Protein AF-A0A4V5TSU8-F1 (afdb_monomer_lite)

Secondary structure (DSSP, 8-state):
-GGG-TT--HHHHHHHHHHHHHHTTSTT------TT-HHHHHHHHHHHSGGGTT--HHHHHHHHHHHTTSSS-----PPP---

Sequence (83 aa):
FFKENVGKTYEDAIAFWYEENERKKDPTYKTTISSQFEYNRFTRDFFKDPNNKGKSKADAIAAWNEIKAKPGSNAYVPQKVEN

Foldseek 3Di:
DCVVPPPDDPVNVVVVVVVVVVVCPDPPDDDDDDPVPLLVQQLVVCCVAPVCVPPDPVVSVVLLVVLVVDPDRSHHDDDDDDD

Structure (mmCIF, N/CA/C/O backbone):
data_AF-A0A4V5TSU8-F1
#
_entry.id   AF-A0A4V5TSU8-F1
#
loop_
_atom_site.group_PDB
_atom_site.id
_atom_site.type_symbol
_atom_site.label_atom_id
_atom_site.label_alt_id
_atom_site.label_comp_id
_atom_site.label_asym_id
_atom_site.label_entity_id
_atom_site.label_seq_id
_atom_site.pdbx_PDB_ins_code
_atom_site.Cartn_x
_atom_site.Cartn_y
_atom_site.Cartn_z
_atom_site.occupancy
_atom_site.B_iso_or_equiv
_atom_site.auth_seq_id
_atom_site.auth_comp_id
_atom_site.auth_asym_id
_atom_site.auth_atom_id
_atom_site.pdbx_PDB_model_num
ATOM 1 N N . PHE A 1 1 ? 9.292 -8.815 -16.062 1.00 91.31 1 PHE A N 1
ATOM 2 C CA . PHE A 1 1 ? 9.468 -8.606 -17.508 1.00 91.31 1 PHE A CA 1
ATOM 3 C C . PHE A 1 1 ? 10.203 -9.791 -18.128 1.00 91.31 1 PHE A C 1
ATOM 5 O O . PHE A 1 1 ? 9.519 -10.716 -18.531 1.00 91.31 1 PHE A O 1
ATOM 12 N N . PHE A 1 2 ? 11.538 -9.877 -18.079 1.00 96.31 2 PHE A N 1
ATOM 13 C CA . PHE A 1 2 ? 12.303 -10.907 -18.812 1.00 96.31 2 PHE A CA 1
ATOM 14 C C . PHE A 1 2 ? 11.945 -12.374 -18.531 1.00 96.31 2 PHE A C 1
ATOM 16 O O . PHE A 1 2 ? 11.918 -13.162 -19.468 1.00 96.31 2 PHE A O 1
ATOM 23 N N . LYS A 1 3 ? 11.601 -12.738 -17.286 1.00 95.31 3 LYS A N 1
ATOM 24 C CA . LYS A 1 3 ? 11.146 -14.104 -16.953 1.00 95.31 3 LYS A CA 1
ATOM 25 C C . LYS A 1 3 ? 9.970 -14.572 -17.827 1.00 95.31 3 LYS A C 1
ATOM 27 O O . LYS A 1 3 ? 9.918 -15.731 -18.205 1.00 95.31 3 LYS A O 1
ATOM 32 N N . GLU A 1 4 ? 9.066 -13.653 -18.155 1.00 96.06 4 GLU A N 1
ATOM 33 C CA . GLU A 1 4 ? 7.846 -13.916 -18.931 1.00 96.06 4 GLU A CA 1
ATOM 34 C C . GLU A 1 4 ? 7.986 -13.472 -20.402 1.00 96.06 4 GLU A C 1
ATOM 36 O O . GLU A 1 4 ? 7.038 -13.561 -21.169 1.00 96.06 4 GLU A O 1
ATOM 41 N N . ASN A 1 5 ? 9.146 -12.927 -20.793 1.00 96.06 5 ASN A N 1
ATOM 42 C CA . ASN A 1 5 ? 9.363 -12.257 -22.078 1.00 96.06 5 ASN A CA 1
ATOM 43 C C . ASN A 1 5 ? 10.726 -12.657 -22.676 1.00 96.06 5 ASN A C 1
ATOM 45 O O . ASN A 1 5 ? 11.626 -11.827 -22.829 1.00 96.06 5 ASN A O 1
ATOM 49 N N . VAL A 1 6 ? 10.901 -13.949 -22.966 1.00 96.38 6 VAL A N 1
ATOM 50 C CA . VAL A 1 6 ? 12.142 -14.482 -23.554 1.00 96.38 6 VAL A CA 1
ATOM 51 C C . VAL A 1 6 ? 12.376 -13.863 -24.938 1.00 96.38 6 VAL A C 1
ATOM 53 O O . VAL A 1 6 ? 11.458 -13.788 -25.749 1.00 96.38 6 VAL A O 1
ATOM 56 N N . GLY A 1 7 ? 13.606 -13.419 -25.206 1.00 96.31 7 GLY A N 1
ATOM 57 C CA . GLY A 1 7 ? 13.990 -12.800 -26.482 1.00 96.31 7 GLY A CA 1
ATOM 58 C C . GLY A 1 7 ? 13.747 -11.289 -26.578 1.00 96.31 7 GLY A C 1
ATOM 59 O O . GLY A 1 7 ? 14.111 -10.694 -27.587 1.00 96.31 7 GLY A O 1
ATOM 60 N N . LYS A 1 8 ? 13.175 -10.654 -25.545 1.00 97.62 8 LYS A N 1
ATOM 61 C CA . LYS A 1 8 ? 13.063 -9.189 -25.460 1.00 97.62 8 LYS A CA 1
ATOM 62 C C . LYS A 1 8 ? 14.395 -8.525 -25.112 1.00 97.62 8 LYS A C 1
ATOM 64 O O . LYS A 1 8 ? 15.196 -9.101 -24.374 1.00 97.62 8 LYS A O 1
ATOM 69 N N . THR A 1 9 ? 14.610 -7.310 -25.619 1.00 98.06 9 THR A N 1
ATOM 70 C CA . THR A 1 9 ? 15.846 -6.546 -25.391 1.00 98.06 9 THR A CA 1
ATOM 71 C C . THR A 1 9 ? 15.760 -5.662 -24.146 1.00 98.06 9 THR A C 1
ATOM 73 O O . THR A 1 9 ? 14.728 -5.573 -23.471 1.00 98.06 9 THR A O 1
ATOM 76 N N . TYR A 1 10 ? 16.864 -4.990 -23.814 1.00 97.75 10 TYR A N 1
ATOM 77 C CA . TYR A 1 10 ? 16.860 -3.987 -22.754 1.00 97.75 10 TYR A CA 1
ATOM 78 C C . TYR A 1 10 ? 16.040 -2.750 -23.130 1.00 97.75 10 TYR A C 1
ATOM 80 O O . TYR A 1 10 ? 15.346 -2.216 -22.269 1.00 97.75 10 TYR A O 1
ATOM 88 N N . GLU A 1 11 ? 16.046 -2.337 -24.398 1.00 98.19 11 GLU A N 1
ATOM 89 C CA . GLU A 1 11 ? 15.208 -1.243 -24.900 1.00 98.19 11 GLU A CA 1
ATOM 90 C C . GLU A 1 11 ? 13.716 -1.549 -24.705 1.00 98.19 11 GLU A C 1
ATOM 92 O O . GLU A 1 11 ? 12.982 -0.694 -24.209 1.00 98.19 11 GLU A O 1
ATOM 97 N N . ASP A 1 12 ? 13.280 -2.785 -24.989 1.00 97.75 12 ASP A N 1
ATOM 98 C CA . ASP A 1 12 ? 11.907 -3.231 -24.712 1.00 97.75 12 ASP A CA 1
ATOM 99 C C . ASP A 1 12 ? 11.558 -3.112 -23.217 1.00 97.75 12 ASP A C 1
ATOM 101 O O . ASP A 1 12 ? 10.467 -2.671 -22.851 1.00 97.75 12 ASP A O 1
ATOM 105 N N . ALA A 1 13 ? 12.480 -3.503 -22.331 1.00 97.56 13 ALA A N 1
ATOM 106 C CA . ALA A 1 13 ? 12.255 -3.432 -20.889 1.00 97.56 13 ALA A CA 1
ATOM 107 C C . ALA A 1 13 ? 12.179 -1.987 -20.376 1.00 97.56 13 ALA A C 1
ATOM 109 O O . ALA A 1 13 ? 11.401 -1.703 -19.463 1.00 97.56 13 ALA A O 1
ATOM 110 N N . ILE A 1 14 ? 12.966 -1.080 -20.962 1.00 97.81 14 ILE A N 1
ATOM 111 C CA . ILE A 1 14 ? 12.918 0.355 -20.666 1.00 97.81 14 ILE A CA 1
ATOM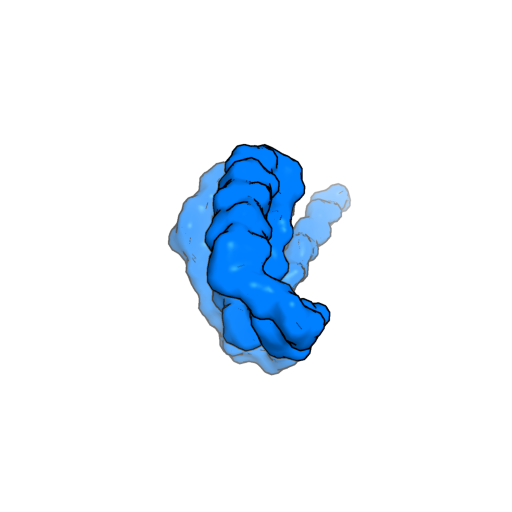 112 C C . ILE A 1 14 ? 11.573 0.935 -21.114 1.00 97.81 14 ILE A C 1
ATOM 114 O O . ILE A 1 14 ? 10.913 1.604 -20.319 1.00 97.81 14 ILE A O 1
ATOM 118 N N . ALA A 1 15 ? 11.135 0.640 -22.342 1.00 97.75 15 ALA A N 1
ATOM 119 C CA . ALA A 1 15 ? 9.840 1.089 -22.855 1.00 97.75 15 ALA A CA 1
ATOM 120 C C . ALA A 1 15 ? 8.684 0.604 -21.963 1.00 97.75 15 ALA A C 1
ATOM 122 O O . ALA A 1 15 ? 7.900 1.418 -21.473 1.00 97.75 15 ALA A O 1
ATOM 123 N N . PHE A 1 16 ? 8.663 -0.693 -21.634 1.00 97.06 16 PHE A N 1
ATOM 124 C CA . PHE A 1 16 ? 7.688 -1.272 -20.706 1.00 97.06 16 PHE A CA 1
ATOM 125 C C . PHE A 1 16 ? 7.704 -0.582 -19.336 1.00 97.06 16 PHE A C 1
ATOM 127 O O . PHE A 1 16 ? 6.658 -0.351 -18.732 1.00 97.06 16 PHE A O 1
ATOM 134 N N . TRP A 1 17 ? 8.888 -0.243 -18.816 1.00 96.75 17 TRP A N 1
ATOM 135 C CA . TRP A 1 17 ? 8.997 0.449 -17.535 1.00 96.75 17 TRP A CA 1
ATOM 136 C C . TRP A 1 17 ? 8.365 1.843 -17.583 1.00 96.75 17 TRP A C 1
ATOM 138 O O . TRP A 1 17 ? 7.647 2.204 -16.649 1.00 96.75 17 TRP A O 1
ATOM 148 N N . TYR A 1 18 ? 8.584 2.618 -18.648 1.00 97.81 18 TY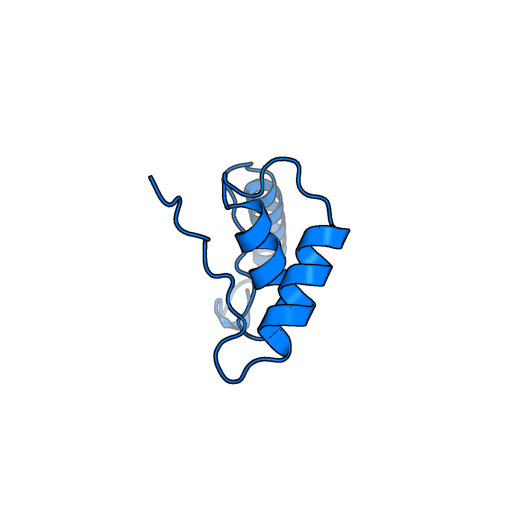R A N 1
ATOM 149 C CA . TYR A 1 18 ? 7.942 3.926 -18.805 1.00 97.81 18 TYR A CA 1
ATOM 150 C C . TYR A 1 18 ? 6.418 3.802 -18.916 1.00 97.81 18 TYR A C 1
ATOM 152 O O . TYR A 1 18 ? 5.706 4.490 -18.185 1.00 97.81 18 TYR A O 1
ATOM 160 N N . GLU A 1 19 ? 5.917 2.876 -19.736 1.00 96.19 19 GLU A N 1
ATOM 161 C CA . GLU A 1 19 ? 4.478 2.607 -19.872 1.00 96.19 19 GLU A CA 1
ATOM 162 C C . GLU A 1 19 ? 3.833 2.220 -18.533 1.00 96.19 19 GLU A C 1
ATOM 164 O O . GLU A 1 19 ? 2.801 2.771 -18.147 1.00 96.19 19 GLU A O 1
ATOM 169 N N . GLU A 1 20 ? 4.473 1.333 -17.763 1.00 94.44 20 GLU A N 1
ATOM 170 C CA . GLU A 1 20 ? 3.995 0.951 -16.433 1.00 94.44 20 GLU A CA 1
ATOM 171 C C . GLU A 1 20 ? 3.997 2.119 -15.443 1.00 94.44 20 GLU A C 1
ATOM 173 O O . GLU A 1 20 ? 3.131 2.184 -14.567 1.00 94.44 20 GLU A O 1
ATOM 178 N N . ASN A 1 21 ? 4.960 3.039 -15.538 1.00 95.00 21 ASN A N 1
ATOM 179 C CA . ASN A 1 21 ? 4.973 4.234 -14.695 1.00 95.00 21 ASN A CA 1
ATOM 180 C C . ASN A 1 21 ? 3.851 5.203 -15.062 1.00 95.00 21 ASN A C 1
ATOM 182 O O . ASN A 1 21 ? 3.218 5.732 -14.151 1.00 95.00 21 ASN A O 1
ATOM 186 N N . GLU A 1 22 ? 3.556 5.397 -16.348 1.00 96.00 22 GLU A N 1
ATOM 187 C CA . GLU A 1 22 ? 2.403 6.200 -16.767 1.00 96.00 22 GLU A CA 1
ATOM 188 C C . GLU A 1 22 ? 1.086 5.557 -16.323 1.00 96.00 22 GLU A C 1
ATOM 190 O O . GLU A 1 22 ? 0.250 6.219 -15.708 1.00 96.00 22 GLU A O 1
ATOM 195 N N . ARG A 1 23 ? 0.932 4.241 -16.505 1.00 94.12 23 ARG A N 1
ATOM 196 C CA . ARG A 1 23 ? -0.261 3.497 -16.073 1.00 94.12 23 ARG A CA 1
ATOM 197 C C . ARG A 1 23 ? -0.516 3.607 -14.568 1.00 94.12 23 ARG A C 1
ATOM 199 O O . ARG A 1 23 ? -1.664 3.683 -14.137 1.00 94.12 23 ARG A O 1
ATOM 206 N N . LYS A 1 24 ? 0.544 3.648 -13.753 1.00 92.88 24 LYS A N 1
ATOM 207 C CA . LYS A 1 24 ? 0.453 3.817 -12.291 1.00 92.88 24 LYS A CA 1
ATOM 208 C C . LYS A 1 24 ? -0.084 5.179 -11.851 1.00 92.88 24 LYS A C 1
ATOM 210 O O . LYS A 1 24 ? -0.508 5.287 -10.702 1.00 92.88 24 LYS A O 1
ATOM 215 N N . LYS A 1 25 ? -0.040 6.202 -12.710 1.00 93.62 25 LYS A N 1
ATOM 216 C CA . LYS A 1 25 ? -0.554 7.545 -12.393 1.00 93.62 25 LYS A CA 1
ATOM 217 C C . LYS A 1 25 ? -2.077 7.626 -12.467 1.00 93.62 25 LYS A C 1
ATOM 219 O O . LYS A 1 25 ? -2.648 8.558 -11.907 1.00 93.62 25 LYS A O 1
ATOM 224 N N . ASP A 1 26 ? -2.732 6.679 -13.137 1.00 94.25 26 ASP A N 1
ATOM 225 C CA . ASP A 1 26 ? -4.189 6.647 -13.236 1.00 94.25 26 ASP A CA 1
ATOM 226 C C . ASP A 1 26 ? -4.819 6.467 -11.834 1.00 94.25 26 ASP A C 1
ATOM 228 O O . ASP A 1 26 ? -4.468 5.524 -11.120 1.00 94.25 26 ASP A O 1
ATOM 232 N N . PRO A 1 27 ? -5.763 7.325 -11.402 1.00 89.94 27 PRO A N 1
ATOM 233 C CA . PRO A 1 27 ? -6.402 7.210 -10.085 1.00 89.94 27 PRO A CA 1
ATOM 234 C C . PRO A 1 27 ? -7.222 5.919 -9.901 1.00 89.94 27 PRO A C 1
ATOM 236 O O . PRO A 1 27 ? -7.481 5.488 -8.768 1.00 89.94 27 PRO A O 1
ATOM 239 N N . THR A 1 28 ? -7.641 5.290 -10.999 1.00 90.88 28 THR A N 1
ATOM 240 C CA . THR A 1 28 ? -8.322 3.991 -11.012 1.00 90.88 28 THR A CA 1
ATOM 241 C C . THR A 1 28 ? -7.349 2.827 -10.850 1.00 90.88 28 THR A C 1
ATOM 243 O O . THR A 1 28 ? -7.772 1.735 -10.456 1.00 90.88 28 THR A O 1
ATOM 246 N N . TYR A 1 29 ? -6.047 3.047 -11.063 1.00 92.12 29 TYR A N 1
ATOM 247 C CA . TYR A 1 29 ? -5.045 2.010 -10.892 1.00 92.12 29 TYR A CA 1
ATOM 248 C C . TYR A 1 29 ? -4.981 1.550 -9.432 1.00 92.12 29 TYR A C 1
ATOM 250 O O . TYR A 1 29 ? -4.794 2.327 -8.491 1.00 92.12 29 TYR A O 1
ATOM 258 N N . LYS A 1 30 ? -5.127 0.238 -9.229 1.00 88.19 30 LYS A N 1
ATOM 259 C CA . LYS A 1 30 ? -5.002 -0.405 -7.920 1.00 88.19 30 LYS A CA 1
ATOM 260 C C . LYS A 1 30 ? -3.832 -1.371 -7.949 1.00 88.19 30 LYS A C 1
ATOM 262 O O . LYS A 1 30 ? -3.830 -2.342 -8.699 1.00 88.19 30 LYS A O 1
ATOM 267 N N . THR A 1 31 ? -2.852 -1.132 -7.086 1.00 90.69 31 THR A N 1
ATOM 268 C CA . THR A 1 31 ? -1.745 -2.065 -6.887 1.00 90.69 31 THR A CA 1
ATOM 269 C C . THR A 1 31 ? -2.232 -3.335 -6.198 1.00 90.69 31 THR A C 1
ATOM 271 O O . THR A 1 31 ? -2.937 -3.297 -5.185 1.00 90.69 31 THR A O 1
ATOM 274 N N . THR A 1 32 ? -1.824 -4.491 -6.711 1.00 91.94 32 THR A N 1
ATOM 275 C CA . THR A 1 32 ? -2.018 -5.758 -6.005 1.00 91.94 32 THR A CA 1
ATOM 276 C C . THR A 1 32 ? -1.054 -5.818 -4.823 1.00 91.94 32 THR A C 1
ATOM 278 O O . THR A 1 32 ? 0.159 -5.730 -4.996 1.00 91.94 32 THR A O 1
ATOM 281 N N . ILE A 1 33 ? -1.587 -5.964 -3.609 1.00 93.69 33 ILE A N 1
ATOM 282 C CA . ILE A 1 33 ? -0.785 -6.186 -2.401 1.00 93.69 33 ILE A CA 1
ATOM 283 C C . ILE A 1 33 ? -0.748 -7.698 -2.169 1.00 93.69 33 ILE A C 1
ATOM 285 O O . ILE A 1 33 ? -1.788 -8.297 -1.901 1.00 93.69 33 ILE A O 1
ATOM 289 N N . SER A 1 34 ? 0.436 -8.305 -2.295 1.00 94.19 34 SER A N 1
ATOM 290 C CA . SER A 1 34 ? 0.645 -9.755 -2.121 1.00 94.19 34 SER A CA 1
ATOM 291 C C . SER A 1 34 ? 0.164 -10.262 -0.756 1.00 94.19 34 SER A C 1
ATOM 293 O O . SER A 1 34 ? 0.205 -9.505 0.218 1.00 94.19 34 SER A O 1
ATOM 295 N N . SER A 1 35 ? -0.238 -11.543 -0.688 1.00 92.81 35 SER A N 1
ATOM 296 C CA . SER A 1 35 ? -0.810 -12.249 0.475 1.00 92.81 35 SER A CA 1
ATOM 297 C C . SER A 1 35 ? 0.064 -12.201 1.740 1.00 92.81 35 SER A C 1
ATOM 299 O O . SER A 1 35 ? -0.457 -12.158 2.849 1.00 92.81 35 SER A O 1
ATOM 301 N N . GLN A 1 36 ? 1.377 -12.057 1.611 1.00 95.44 36 GLN A N 1
ATOM 302 C CA . GLN A 1 36 ? 2.276 -11.892 2.761 1.00 95.44 36 GLN A CA 1
ATOM 303 C C . GLN A 1 36 ? 2.135 -10.540 3.494 1.00 95.44 36 GLN A C 1
ATOM 305 O O . GLN A 1 36 ? 2.470 -10.432 4.668 1.00 95.44 36 GLN A O 1
ATOM 310 N N . PHE A 1 37 ? 1.637 -9.487 2.831 1.00 96.38 37 PHE A N 1
ATOM 311 C CA . PHE A 1 37 ? 1.548 -8.137 3.410 1.00 96.38 37 PHE A CA 1
ATOM 312 C C . PHE A 1 37 ? 0.194 -7.887 4.084 1.00 96.38 37 PHE A C 1
ATOM 314 O O . PHE A 1 37 ? -0.565 -7.001 3.681 1.00 96.38 37 PHE A O 1
ATOM 321 N N . GLU A 1 38 ? -0.127 -8.701 5.088 1.00 96.19 38 GLU A N 1
ATOM 322 C CA . GLU A 1 38 ? -1.446 -8.709 5.732 1.00 96.19 38 GLU A CA 1
ATOM 323 C C . GLU A 1 38 ? -1.838 -7.351 6.321 1.00 96.19 38 GLU A C 1
ATOM 325 O O . GLU A 1 38 ? -2.910 -6.846 6.002 1.00 96.19 38 GLU A O 1
ATOM 330 N N . TYR A 1 39 ? -0.941 -6.706 7.075 1.00 97.38 39 TYR A N 1
ATOM 331 C CA . TYR A 1 39 ? -1.182 -5.380 7.658 1.00 97.38 39 TYR A CA 1
ATOM 332 C C . TYR A 1 39 ? -1.543 -4.326 6.598 1.00 97.38 39 TYR A C 1
ATOM 334 O O . TYR A 1 39 ? -2.475 -3.540 6.776 1.00 97.38 39 TYR A O 1
ATOM 342 N N . ASN A 1 40 ? -0.835 -4.326 5.464 1.00 97.00 40 ASN A N 1
ATOM 343 C CA . ASN A 1 40 ? -1.079 -3.367 4.386 1.00 97.00 40 ASN A CA 1
ATOM 344 C C . ASN A 1 40 ? -2.422 -3.633 3.696 1.00 97.00 40 ASN A C 1
ATOM 346 O O . ASN A 1 40 ? -3.128 -2.682 3.358 1.00 97.00 40 ASN A O 1
ATOM 350 N N . ARG A 1 41 ? -2.792 -4.910 3.501 1.00 96.88 41 ARG A N 1
ATOM 351 C CA . ARG A 1 41 ? -4.120 -5.274 2.982 1.00 96.88 41 ARG A CA 1
ATOM 352 C C . ARG A 1 41 ? -5.217 -4.848 3.944 1.00 96.88 41 ARG A C 1
ATOM 354 O O . ARG A 1 41 ? -6.104 -4.114 3.528 1.00 96.88 41 ARG A O 1
ATOM 361 N N . PHE A 1 42 ? -5.095 -5.220 5.218 1.00 97.19 42 PHE A N 1
ATOM 362 C CA . PHE A 1 42 ? -6.049 -4.850 6.257 1.00 97.19 42 PHE A CA 1
ATOM 363 C C . PHE A 1 42 ? -6.257 -3.338 6.307 1.00 97.19 42 PHE A C 1
ATOM 365 O O . PHE A 1 42 ? -7.383 -2.870 6.226 1.00 97.19 42 PHE A O 1
ATOM 372 N N . THR A 1 43 ? -5.171 -2.564 6.371 1.00 97.00 43 THR A N 1
ATOM 373 C CA . THR A 1 43 ? -5.242 -1.100 6.464 1.00 97.00 43 THR A CA 1
ATOM 374 C C . THR A 1 43 ? -5.908 -0.487 5.232 1.00 97.00 43 THR A C 1
ATOM 376 O O . THR A 1 43 ? -6.729 0.419 5.354 1.00 97.00 43 THR A O 1
ATOM 379 N N . ARG A 1 44 ? -5.586 -0.982 4.029 1.00 95.94 44 ARG A N 1
ATOM 380 C CA . ARG A 1 44 ? -6.221 -0.509 2.794 1.00 95.94 44 ARG A CA 1
ATOM 381 C C . ARG A 1 44 ? -7.719 -0.798 2.784 1.00 95.94 44 ARG A C 1
ATOM 383 O O . ARG A 1 44 ? -8.491 0.074 2.397 1.00 95.94 44 ARG A O 1
ATOM 390 N N . ASP A 1 45 ? -8.112 -2.000 3.184 1.00 96.00 45 ASP A N 1
ATOM 391 C CA . ASP A 1 45 ? -9.511 -2.419 3.179 1.00 96.00 45 ASP A CA 1
ATOM 392 C C . ASP A 1 45 ? -10.306 -1.704 4.284 1.00 96.00 45 ASP A C 1
ATOM 394 O O . ASP A 1 45 ? -11.417 -1.246 4.026 1.00 96.00 45 ASP A O 1
ATOM 398 N N . PHE A 1 46 ? -9.693 -1.471 5.451 1.00 96.88 46 PHE A N 1
ATOM 399 C CA . PHE A 1 46 ? -10.238 -0.643 6.529 1.00 96.88 46 PHE A CA 1
ATOM 400 C C . PHE A 1 46 ? -10.621 0.751 6.019 1.00 96.88 46 PHE A C 1
ATOM 402 O O . PHE A 1 46 ? -11.751 1.183 6.208 1.00 96.88 46 PHE A O 1
ATOM 409 N N . PHE A 1 47 ? -9.725 1.449 5.316 1.00 95.69 47 PHE A N 1
ATOM 410 C CA . PHE A 1 47 ? -10.030 2.787 4.787 1.00 95.69 47 PHE A CA 1
ATOM 411 C C . PHE A 1 47 ? -10.909 2.788 3.533 1.00 95.69 47 PHE A C 1
ATOM 413 O O . PHE A 1 47 ? -11.424 3.839 3.151 1.00 95.69 47 PHE A O 1
ATOM 420 N N . LYS A 1 48 ? -11.081 1.637 2.876 1.00 94.19 48 LYS A N 1
ATOM 421 C CA . LYS A 1 48 ? -12.016 1.493 1.755 1.00 94.19 48 LYS A CA 1
ATOM 422 C C . LYS A 1 48 ? -13.465 1.411 2.237 1.00 94.19 48 LYS A C 1
ATOM 424 O O . LYS A 1 48 ? -14.364 1.746 1.468 1.00 94.19 48 LYS A O 1
ATOM 429 N N . ASP A 1 49 ? -13.690 0.971 3.472 1.00 95.56 49 ASP A N 1
ATOM 430 C CA . ASP A 1 49 ? -15.021 0.904 4.065 1.00 95.56 49 ASP A CA 1
ATOM 431 C C . ASP A 1 49 ? -15.568 2.321 4.351 1.00 95.56 49 ASP A C 1
ATOM 433 O O . ASP A 1 49 ? -14.973 3.060 5.146 1.00 95.56 49 ASP A O 1
ATOM 437 N N . PRO A 1 50 ? -16.712 2.715 3.751 1.00 93.69 50 PRO A N 1
ATOM 438 C CA . PRO A 1 50 ? -17.374 3.984 4.046 1.00 93.69 50 PRO A CA 1
ATOM 439 C C . PRO A 1 50 ? -17.687 4.194 5.534 1.00 93.69 50 PRO A C 1
ATOM 441 O O . PRO A 1 50 ? -17.692 5.337 5.990 1.00 93.69 50 PRO A O 1
ATOM 444 N N . ASN A 1 51 ? -17.882 3.120 6.305 1.00 92.81 51 ASN A N 1
ATOM 445 C CA . ASN A 1 51 ? -18.141 3.177 7.746 1.00 92.81 51 ASN A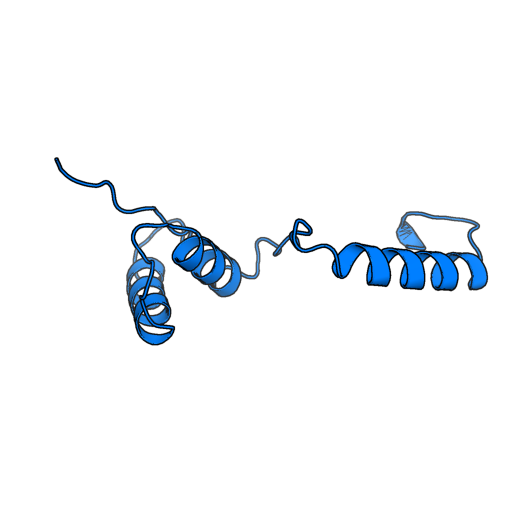 CA 1
ATOM 446 C C . ASN A 1 51 ? -16.917 3.629 8.561 1.00 92.81 51 ASN A C 1
ATOM 448 O O . ASN A 1 51 ? -17.046 4.033 9.716 1.00 92.81 51 ASN A O 1
ATOM 452 N N . ASN A 1 52 ? -15.718 3.584 7.974 1.00 95.19 52 ASN A N 1
ATOM 453 C CA . ASN A 1 52 ? -14.490 4.085 8.590 1.00 95.19 52 ASN A CA 1
ATOM 454 C C . ASN A 1 52 ? -14.095 5.473 8.070 1.00 95.19 52 ASN A C 1
ATOM 456 O O . ASN A 1 52 ? -12.990 5.945 8.349 1.00 95.19 52 ASN A O 1
ATOM 460 N N . LYS A 1 53 ? -14.971 6.152 7.319 1.00 94.00 53 LYS A N 1
ATOM 461 C CA . LYS A 1 53 ? -14.702 7.510 6.843 1.00 94.00 53 LYS A CA 1
ATOM 462 C C . LYS A 1 53 ? -14.442 8.442 8.032 1.00 94.00 53 LYS A C 1
ATOM 464 O O . LYS A 1 53 ? -15.243 8.529 8.954 1.00 94.00 53 LYS A O 1
ATOM 469 N N . GLY A 1 54 ? -13.311 9.147 7.994 1.00 95.12 54 GLY A N 1
ATOM 470 C CA . GLY A 1 54 ? -12.884 10.056 9.064 1.00 95.12 54 GLY A CA 1
ATOM 471 C C . GLY A 1 54 ? -12.111 9.391 10.207 1.00 95.12 54 GLY A C 1
ATOM 472 O O . GLY A 1 54 ? -11.566 10.108 11.041 1.00 95.12 54 GLY A O 1
ATOM 473 N N . LYS A 1 55 ? -11.997 8.055 10.232 1.00 96.50 55 LYS A N 1
ATOM 474 C CA . LYS A 1 55 ? -11.127 7.367 11.192 1.00 96.50 55 LYS A CA 1
ATOM 475 C C . LYS A 1 55 ? -9.657 7.650 10.898 1.00 96.50 55 LYS A C 1
ATOM 477 O O . LYS A 1 55 ? -9.246 7.876 9.760 1.00 96.50 55 LYS A O 1
ATOM 482 N N . SER A 1 56 ? -8.861 7.635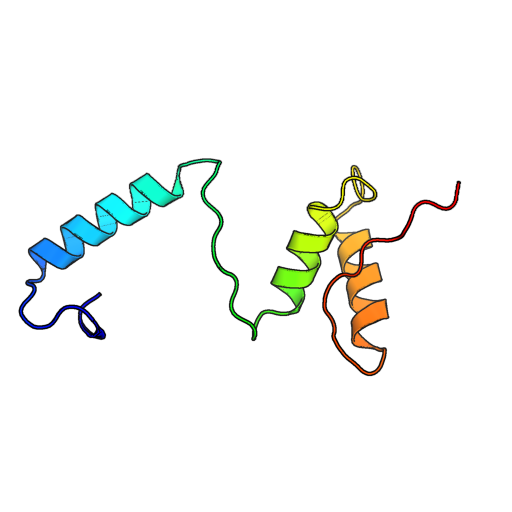 11.952 1.00 97.62 56 SER A N 1
ATOM 483 C CA . SER A 1 56 ? -7.433 7.900 11.918 1.00 97.62 56 SER A CA 1
ATOM 484 C C . SER A 1 56 ? -6.620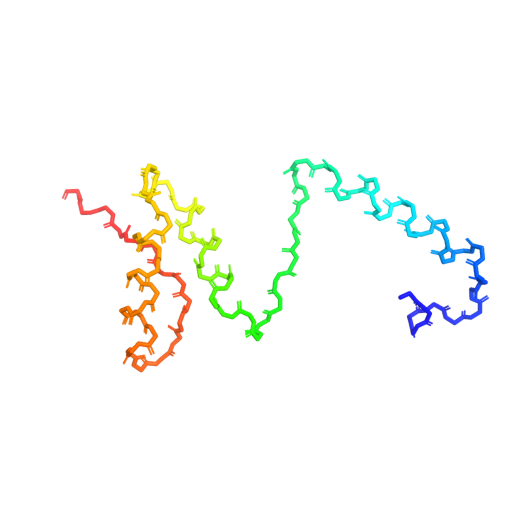 6.638 11.614 1.00 97.62 56 SER A C 1
ATOM 486 O O . SER A 1 56 ? -7.089 5.502 11.702 1.00 97.62 56 SER A O 1
ATOM 488 N N . LYS A 1 57 ? -5.329 6.831 11.322 1.00 97.06 57 LYS A N 1
ATOM 489 C CA . LYS A 1 57 ? -4.356 5.731 11.264 1.00 97.06 57 LYS A CA 1
ATOM 490 C C . LYS A 1 57 ? -4.272 4.966 12.591 1.00 97.06 57 LYS A C 1
ATOM 492 O O . LYS A 1 57 ? -4.067 3.757 12.569 1.00 97.06 57 LYS A O 1
ATOM 497 N N . ALA A 1 58 ? -4.422 5.654 13.725 1.00 98.12 58 ALA A N 1
ATOM 498 C CA . ALA A 1 58 ? -4.405 5.013 15.036 1.00 98.12 58 ALA A CA 1
ATOM 499 C C . ALA A 1 58 ? -5.586 4.043 15.197 1.00 98.12 58 ALA A C 1
ATOM 501 O O . ALA A 1 58 ? -5.386 2.938 15.693 1.00 98.12 58 ALA A O 1
ATOM 502 N N . ASP A 1 59 ? -6.765 4.396 14.676 1.00 97.62 59 ASP A N 1
ATOM 503 C CA . ASP A 1 59 ? -7.946 3.523 14.698 1.00 97.62 59 ASP A CA 1
ATOM 504 C C . ASP A 1 59 ? -7.739 2.262 13.852 1.00 97.62 59 ASP A C 1
ATOM 506 O O . ASP A 1 59 ? -8.057 1.156 14.288 1.00 97.62 59 ASP A O 1
ATOM 510 N N . ALA A 1 60 ? -7.141 2.404 12.664 1.00 97.62 60 ALA A N 1
ATOM 511 C CA . ALA A 1 60 ? -6.794 1.260 11.822 1.00 97.62 60 ALA A CA 1
ATOM 512 C C . ALA A 1 60 ? -5.777 0.332 12.511 1.00 97.62 60 ALA A C 1
ATOM 514 O O . ALA A 1 60 ? -5.911 -0.890 12.459 1.00 97.62 60 ALA A O 1
ATOM 515 N N . ILE A 1 61 ? -4.776 0.901 13.195 1.00 97.94 61 ILE A N 1
ATOM 516 C CA . ILE A 1 61 ? -3.784 0.137 13.967 1.00 97.94 61 ILE A CA 1
ATOM 517 C C . ILE A 1 61 ? -4.441 -0.577 15.153 1.00 97.94 61 ILE A C 1
ATOM 519 O O . ILE A 1 61 ? -4.115 -1.735 15.416 1.00 97.94 61 ILE A O 1
ATOM 523 N N . ALA A 1 62 ? -5.362 0.079 15.859 1.00 97.75 62 ALA A N 1
ATOM 524 C CA . ALA A 1 62 ? -6.100 -0.527 16.961 1.00 97.75 62 ALA A CA 1
ATOM 525 C C . ALA A 1 62 ? -6.934 -1.725 16.476 1.00 97.75 62 ALA A C 1
ATOM 527 O O . ALA A 1 62 ? -6.800 -2.819 17.022 1.00 97.75 62 ALA A O 1
ATOM 528 N N . ALA A 1 63 ? -7.693 -1.556 15.388 1.00 96.38 63 ALA A N 1
ATOM 529 C CA . ALA A 1 63 ? -8.478 -2.632 14.784 1.00 96.38 63 ALA A CA 1
ATOM 530 C C . ALA A 1 63 ? -7.597 -3.789 14.273 1.00 96.38 63 ALA A C 1
ATOM 532 O O . ALA A 1 63 ? -7.934 -4.960 14.452 1.00 96.38 63 ALA A O 1
ATOM 533 N N . TRP A 1 64 ? -6.434 -3.481 13.688 1.00 97.56 64 TRP A N 1
ATOM 534 C CA . TRP A 1 64 ? -5.447 -4.491 13.298 1.00 97.56 64 TRP A CA 1
ATOM 535 C C . TRP A 1 64 ? -4.933 -5.282 14.505 1.00 97.56 64 TRP A C 1
ATOM 537 O O . TRP A 1 64 ? -4.828 -6.506 14.457 1.00 97.56 64 TRP A O 1
ATOM 547 N N . ASN A 1 65 ? -4.606 -4.590 15.599 1.00 97.44 65 ASN A N 1
ATOM 548 C CA . ASN A 1 65 ? -4.125 -5.234 16.816 1.00 97.44 65 ASN A CA 1
ATOM 549 C C . ASN A 1 65 ? -5.180 -6.146 17.449 1.00 97.44 65 ASN A C 1
ATOM 551 O O . ASN A 1 65 ? -4.814 -7.167 18.026 1.00 97.44 65 ASN A O 1
ATOM 555 N N . GLU A 1 66 ? -6.460 -5.806 17.310 1.00 95.69 66 GLU A N 1
ATOM 556 C CA . GLU A 1 66 ? -7.561 -6.647 17.765 1.00 95.69 66 GLU A CA 1
ATOM 557 C C . GLU A 1 66 ? -7.713 -7.907 16.900 1.00 95.69 66 GLU A C 1
ATOM 559 O O . GLU A 1 66 ? -7.802 -9.011 17.438 1.00 95.69 66 GLU A O 1
ATOM 564 N N . ILE A 1 67 ? -7.727 -7.771 15.567 1.00 94.88 67 ILE A N 1
ATOM 565 C CA . ILE A 1 67 ? -7.962 -8.920 14.682 1.00 94.88 67 ILE A CA 1
ATOM 566 C C . ILE A 1 67 ? -6.787 -9.896 14.690 1.00 94.88 67 ILE A C 1
ATOM 568 O O . ILE A 1 67 ? -7.006 -11.098 14.776 1.00 94.88 67 ILE A O 1
ATOM 572 N N . LYS A 1 68 ? -5.547 -9.384 14.701 1.00 95.25 68 LYS A N 1
ATOM 573 C CA . LYS A 1 68 ? -4.331 -10.211 14.656 1.00 95.25 68 LYS A CA 1
ATOM 574 C C . LYS A 1 68 ? -4.142 -11.085 15.899 1.00 95.25 68 LYS A C 1
ATOM 576 O O . LYS A 1 68 ? -3.323 -11.997 15.889 1.00 95.25 68 LYS A O 1
ATOM 581 N N . ALA A 1 69 ? -4.818 -10.743 16.996 1.00 95.56 69 ALA A N 1
ATOM 582 C CA . ALA A 1 69 ? -4.777 -11.497 18.242 1.00 95.56 69 ALA A CA 1
ATOM 583 C C . ALA A 1 69 ? -5.781 -12.662 18.250 1.00 95.56 69 ALA A C 1
ATOM 585 O O . ALA A 1 69 ? -5.660 -13.566 19.076 1.00 95.56 69 ALA A O 1
ATOM 586 N N . LYS A 1 70 ? -6.777 -12.644 17.356 1.00 94.19 70 LYS A N 1
ATOM 587 C CA . LYS A 1 70 ? -7.797 -13.688 17.249 1.00 94.19 70 LYS A CA 1
ATOM 588 C C . LYS A 1 70 ? 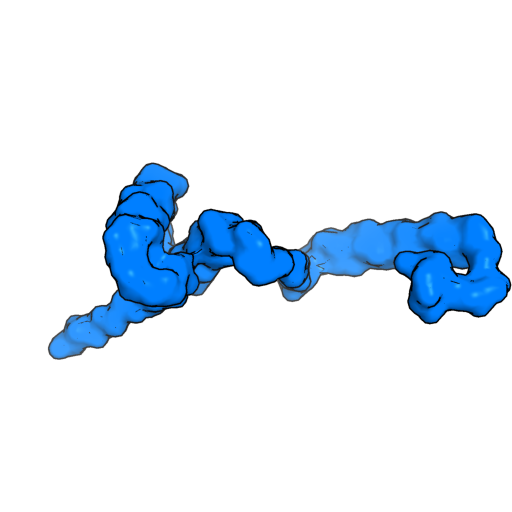-7.297 -14.811 16.331 1.00 94.19 70 LYS A C 1
ATOM 590 O O . LYS A 1 70 ? -6.585 -14.543 15.366 1.00 94.19 70 LYS A O 1
ATOM 595 N N . PRO A 1 71 ? -7.666 -16.075 16.594 1.00 94.12 71 PRO A N 1
ATOM 596 C CA . PRO A 1 71 ? -7.360 -17.161 15.674 1.00 94.12 71 PRO A CA 1
ATOM 597 C C . PRO A 1 71 ? -8.138 -16.987 14.362 1.00 94.12 71 PRO A C 1
ATOM 599 O O . PRO A 1 71 ? -9.329 -16.675 14.376 1.00 94.12 71 PRO A O 1
ATOM 602 N N . GLY A 1 72 ? -7.480 -17.244 13.231 1.00 91.88 72 GLY A N 1
ATOM 603 C CA . GLY A 1 72 ? -8.102 -17.218 11.908 1.00 91.88 72 GLY A CA 1
ATOM 604 C C . GLY A 1 72 ? -7.477 -16.197 10.962 1.00 91.88 72 GLY A C 1
ATOM 605 O O . GLY A 1 72 ? -6.298 -15.872 11.058 1.00 91.88 72 GLY A O 1
ATOM 606 N N . SER A 1 73 ? -8.272 -15.746 9.991 1.00 92.50 73 SER A N 1
ATOM 607 C CA . SER A 1 73 ? -7.835 -14.772 8.992 1.00 92.50 73 SER A CA 1
ATOM 608 C C . SER A 1 73 ? -7.762 -13.368 9.586 1.00 92.50 73 SER A C 1
ATOM 610 O O . SER A 1 73 ? -8.740 -12.880 10.149 1.00 92.50 73 SER A O 1
ATOM 612 N N . ASN A 1 74 ? -6.646 -12.682 9.347 1.00 95.56 74 ASN A N 1
ATOM 613 C CA . ASN A 1 74 ? -6.452 -11.280 9.722 1.00 95.56 74 ASN A CA 1
ATOM 614 C C . ASN A 1 74 ? -7.031 -10.294 8.689 1.00 95.56 74 ASN A C 1
ATOM 616 O O . ASN A 1 74 ? -6.694 -9.110 8.703 1.00 95.56 74 ASN A O 1
ATOM 620 N N . ALA A 1 75 ? -7.836 -10.766 7.733 1.00 95.44 75 ALA A N 1
ATOM 621 C CA . ALA A 1 75 ? -8.453 -9.909 6.726 1.00 95.44 75 ALA A CA 1
ATOM 622 C C . ALA A 1 75 ? -9.478 -8.959 7.361 1.00 95.44 75 ALA A C 1
ATOM 624 O O . ALA A 1 75 ? -10.223 -9.347 8.257 1.00 95.44 75 ALA A O 1
ATOM 625 N N . TYR A 1 76 ? -9.542 -7.718 6.871 1.00 95.62 76 TYR A N 1
ATOM 626 C CA . TYR A 1 76 ? -10.535 -6.755 7.340 1.00 95.62 76 TYR A CA 1
ATOM 627 C C . TYR A 1 76 ? -11.955 -7.268 7.062 1.00 95.62 76 TYR A C 1
ATOM 629 O O . TYR A 1 76 ? -12.269 -7.662 5.937 1.00 95.62 76 TYR A O 1
ATOM 637 N N . VAL A 1 77 ? -12.811 -7.236 8.083 1.00 91.44 77 VAL A N 1
ATOM 638 C CA . VAL A 1 77 ? -14.233 -7.574 7.972 1.00 91.44 77 VAL A CA 1
ATOM 639 C C . VAL A 1 77 ? -15.040 -6.289 8.183 1.00 91.44 77 VAL A C 1
ATOM 641 O O . VAL A 1 77 ? -14.955 -5.714 9.272 1.00 91.44 77 VAL A O 1
ATOM 644 N N . PRO A 1 78 ? -15.808 -5.824 7.176 1.00 87.56 78 PRO A N 1
ATOM 645 C CA . PRO A 1 78 ? -16.688 -4.668 7.319 1.00 87.56 78 PRO A CA 1
ATOM 646 C C . PRO A 1 78 ? -17.686 -4.871 8.457 1.00 87.56 78 PRO A C 1
ATOM 648 O O . PRO A 1 78 ? -18.316 -5.929 8.556 1.00 87.56 78 PRO A O 1
ATOM 651 N N . GLN A 1 79 ? -17.849 -3.861 9.310 1.00 76.06 79 GLN A N 1
ATOM 652 C CA . GLN A 1 79 ? -18.901 -3.902 10.324 1.00 76.06 79 GLN A CA 1
ATOM 653 C C . GLN A 1 79 ? -20.254 -3.695 9.634 1.00 76.06 79 GLN A C 1
ATOM 655 O O . GLN A 1 79 ? -20.417 -2.775 8.832 1.00 76.06 79 GLN A O 1
ATOM 660 N N . LYS A 1 80 ? -21.219 -4.580 9.902 1.00 69.00 80 LYS A N 1
ATOM 661 C CA . LYS A 1 80 ? -22.590 -4.414 9.405 1.00 69.00 80 LYS A CA 1
ATOM 662 C C . LYS A 1 80 ? -23.247 -3.273 10.177 1.00 69.00 80 LYS A C 1
ATOM 664 O O . LYS A 1 80 ? -23.122 -3.218 11.396 1.00 69.00 80 LYS A O 1
ATOM 669 N N . VAL A 1 81 ? -23.947 -2.391 9.470 1.00 57.72 81 VAL A N 1
ATOM 670 C CA . VAL A 1 81 ? -24.838 -1.413 10.100 1.00 57.72 81 VAL A CA 1
ATOM 671 C C . VAL A 1 81 ? -26.024 -2.201 10.659 1.00 57.72 81 VAL A C 1
ATOM 673 O O . VAL A 1 81 ? -26.749 -2.833 9.890 1.00 57.72 81 VAL A O 1
ATOM 676 N N . GLU A 1 82 ? -26.176 -2.244 11.980 1.00 53.56 82 GLU A N 1
ATOM 677 C CA . GLU A 1 82 ? -27.448 -2.633 12.592 1.00 53.56 82 GLU A CA 1
ATOM 678 C C . GLU A 1 82 ? -28.433 -1.482 12.346 1.00 53.56 82 GLU A C 1
ATOM 680 O O . GLU A 1 82 ? -28.147 -0.339 12.706 1.00 53.56 82 GLU A O 1
ATOM 685 N N . ASN A 1 83 ? -29.528 -1.779 11.638 1.00 39.91 83 ASN A N 1
ATOM 686 C CA . ASN A 1 83 ? -30.669 -0.875 11.455 1.00 39.91 83 ASN A CA 1
ATOM 687 C C . ASN A 1 83 ? -31.588 -0.927 12.673 1.00 39.91 83 ASN A C 1
ATOM 689 O O . ASN A 1 83 ? -31.785 -2.051 13.190 1.00 39.91 83 ASN A O 1
#

Organism: Bacillus mycoides (NCBI:txid1405)

Radius of gyration: 18.61 Å; chains: 1; bounding box: 48×27×45 Å

pLDDT: mean 93.12, std 9.39, range [39.91, 98.19]